Protein AF-A0A2D7VTG0-F1 (afdb_monomer_lite)

Secondary structure (DSSP, 8-state):
-HHHHHHTT-TT-------S----HHHHHHHHHHHTT-PPPP-PPPP---------HHHHHTS-PPPSS--

Radius of gyration: 16.57 Å; chains: 1; bounding box: 42×15×43 Å

Structure (mmCIF, N/CA/C/O backbone):
data_AF-A0A2D7VTG0-F1
#
_entry.id   AF-A0A2D7VTG0-F1
#
loop_
_atom_site.group_PDB
_atom_site.id
_atom_site.type_symbol
_atom_site.label_atom_id
_atom_site.label_alt_id
_atom_site.label_comp_id
_atom_site.label_asym_id
_atom_site.label_entity_id
_atom_site.label_seq_id
_atom_site.pdbx_PDB_ins_code
_atom_site.Cartn_x
_atom_site.Cartn_y
_atom_site.Cartn_z
_atom_site.occupancy
_atom_site.B_iso_or_equiv
_atom_site.auth_seq_id
_atom_site.auth_comp_id
_atom_site.auth_asym_id
_atom_site.auth_atom_id
_atom_site.pdbx_PDB_model_num
ATOM 1 N N . ILE A 1 1 ? -8.996 1.328 3.299 1.00 94.88 1 ILE A N 1
ATOM 2 C CA . ILE A 1 1 ? -8.055 1.634 4.416 1.00 94.88 1 ILE A CA 1
ATOM 3 C C . ILE A 1 1 ? -8.477 2.893 5.168 1.00 94.88 1 ILE A C 1
ATOM 5 O O . ILE A 1 1 ? -9.017 2.724 6.249 1.00 94.88 1 ILE A O 1
ATOM 9 N N . LEU A 1 2 ? -8.279 4.121 4.652 1.00 96.88 2 LEU A N 1
ATOM 10 C CA . LEU A 1 2 ? -8.622 5.352 5.401 1.00 96.88 2 LEU A CA 1
ATOM 11 C C . LEU A 1 2 ? -10.091 5.373 5.859 1.00 96.88 2 LEU A C 1
ATOM 13 O O . LEU A 1 2 ? -10.373 5.572 7.037 1.00 96.88 2 LEU A O 1
ATOM 17 N N . THR A 1 3 ? -11.013 5.058 4.949 1.00 97.56 3 THR A N 1
ATOM 18 C CA . THR A 1 3 ? -12.450 4.933 5.227 1.00 97.56 3 THR A CA 1
ATOM 19 C C . THR A 1 3 ? -12.758 3.919 6.334 1.00 97.56 3 THR A C 1
ATOM 21 O O . THR A 1 3 ? -13.685 4.110 7.112 1.00 97.56 3 THR A O 1
ATOM 24 N N . GLU A 1 4 ? -11.973 2.852 6.454 1.00 97.94 4 GLU A N 1
ATOM 25 C CA . GLU A 1 4 ? -12.193 1.787 7.434 1.00 97.94 4 GLU A CA 1
ATOM 26 C C . GLU A 1 4 ? -11.585 2.130 8.800 1.00 97.94 4 GLU A C 1
ATOM 28 O O . GLU A 1 4 ? -12.165 1.743 9.810 1.00 97.94 4 GLU A O 1
ATOM 33 N N . ILE A 1 5 ? -10.515 2.939 8.849 1.00 98.25 5 ILE A N 1
ATOM 34 C CA . ILE A 1 5 ? -10.054 3.578 10.097 1.00 98.25 5 ILE A CA 1
ATOM 35 C C . ILE A 1 5 ? -11.173 4.463 10.660 1.00 98.25 5 ILE A C 1
ATOM 37 O O . ILE A 1 5 ? -11.485 4.367 11.843 1.00 98.25 5 ILE A O 1
ATOM 41 N N . LEU A 1 6 ? -11.809 5.279 9.808 1.00 98.38 6 LEU A N 1
ATOM 42 C CA . LEU A 1 6 ? -12.920 6.150 10.205 1.00 98.38 6 LEU A CA 1
ATOM 43 C C . LEU A 1 6 ? -14.144 5.343 10.668 1.00 98.38 6 LEU A C 1
ATOM 45 O O . LEU A 1 6 ? -14.648 5.584 11.762 1.00 98.38 6 LEU A O 1
ATOM 49 N N . LYS A 1 7 ? -14.592 4.352 9.880 1.00 98.25 7 LYS A N 1
ATOM 50 C CA . LYS A 1 7 ? -15.750 3.495 10.211 1.00 98.25 7 LYS A CA 1
ATOM 51 C C . LYS A 1 7 ? -15.577 2.717 11.517 1.00 98.25 7 LYS A C 1
ATOM 53 O O . LYS A 1 7 ? -16.553 2.519 12.228 1.00 98.25 7 LYS A O 1
ATOM 58 N N . GLN A 1 8 ? -14.366 2.238 11.804 1.00 98.12 8 GLN A N 1
ATOM 59 C CA . GLN A 1 8 ? -14.067 1.443 13.003 1.00 98.12 8 GLN A CA 1
ATOM 60 C C . GLN A 1 8 ? -13.567 2.295 14.181 1.00 98.12 8 GLN A C 1
ATOM 62 O O . GLN A 1 8 ? -13.248 1.741 15.228 1.00 98.12 8 GLN A O 1
ATOM 67 N N . GLN A 1 9 ? -13.452 3.619 14.008 1.00 98.06 9 GLN A N 1
ATOM 68 C CA . GLN A 1 9 ? -12.826 4.547 14.960 1.00 98.06 9 GLN A CA 1
ATOM 69 C C . GLN A 1 9 ? -11.438 4.079 15.451 1.00 98.06 9 GLN A C 1
ATOM 71 O O . GLN A 1 9 ? -11.064 4.294 16.603 1.00 98.06 9 GLN A O 1
ATOM 76 N N . ALA A 1 10 ? -10.660 3.441 14.569 1.00 97.81 10 ALA A N 1
ATOM 77 C CA . ALA A 1 10 ? -9.405 2.752 14.889 1.00 97.81 10 ALA A CA 1
ATOM 78 C C . ALA A 1 10 ? -8.206 3.715 15.054 1.00 97.81 10 ALA A C 1
ATOM 80 O O . ALA A 1 10 ? -7.132 3.513 14.481 1.00 97.81 10 ALA A O 1
ATOM 81 N N . PHE A 1 11 ? -8.403 4.798 15.802 1.00 97.25 11 PHE A N 1
ATOM 82 C CA . PHE A 1 11 ? -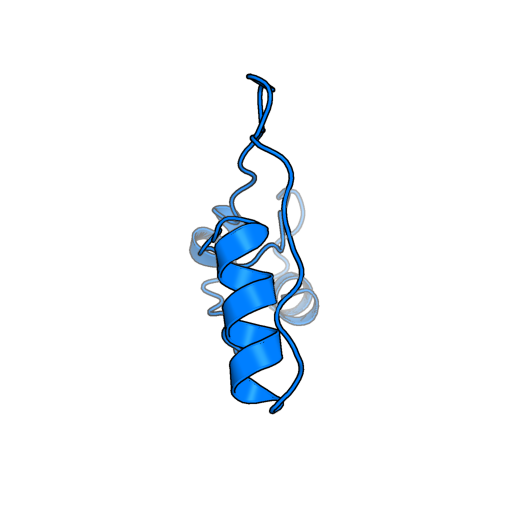7.401 5.825 16.081 1.00 97.25 11 PHE A CA 1
ATOM 83 C C . PHE A 1 11 ? -6.343 5.336 17.088 1.00 97.25 11 PHE A C 1
ATOM 85 O O . PHE A 1 11 ? -6.484 4.285 17.705 1.00 97.25 11 PHE A O 1
ATOM 92 N N . GLY A 1 12 ? -5.237 6.075 17.230 1.00 97.19 12 GLY A N 1
ATOM 93 C CA . GLY A 1 12 ? -4.124 5.707 18.123 1.00 97.19 12 GLY A CA 1
ATOM 94 C C . GLY A 1 12 ? -3.202 4.592 17.599 1.00 97.19 12 GLY A C 1
ATOM 95 O O . GLY A 1 12 ? -2.123 4.383 18.147 1.00 97.19 12 GLY A O 1
ATOM 96 N N . HIS A 1 13 ? -3.570 3.913 16.510 1.00 97.00 13 HIS A N 1
ATOM 97 C CA . HIS A 1 13 ? -2.723 2.929 15.834 1.00 97.00 13 HIS A CA 1
ATOM 98 C C . HIS A 1 13 ? -1.900 3.550 14.695 1.00 97.00 13 HIS A C 1
ATOM 100 O O . HIS A 1 13 ? -2.388 4.378 13.927 1.00 97.00 13 HIS A O 1
ATOM 106 N N . ILE A 1 14 ? -0.663 3.072 14.520 1.00 97.19 14 ILE A N 1
ATOM 107 C CA . ILE A 1 14 ? 0.155 3.363 13.333 1.00 97.19 14 ILE A CA 1
ATOM 108 C C . ILE A 1 14 ? -0.200 2.361 12.227 1.00 97.19 14 ILE A C 1
ATOM 110 O O . ILE A 1 14 ? -0.147 1.146 12.441 1.00 97.19 14 ILE A O 1
ATOM 114 N N . PHE A 1 15 ? -0.521 2.858 11.030 1.00 97.00 15 PHE A N 1
ATOM 115 C CA . PHE A 1 15 ? -0.834 2.040 9.857 1.00 97.00 15 PHE A CA 1
ATOM 116 C C . PHE A 1 15 ? 0.155 2.289 8.720 1.00 97.00 15 PHE A C 1
ATOM 118 O O . PHE A 1 15 ? 0.048 3.271 7.990 1.00 97.00 15 PHE A O 1
ATOM 125 N N . ASN A 1 16 ? 1.062 1.339 8.493 1.00 96.25 16 ASN A N 1
ATOM 126 C CA . ASN A 1 16 ? 1.721 1.226 7.194 1.00 96.25 16 ASN A CA 1
ATOM 127 C C . ASN A 1 16 ? 0.686 0.697 6.190 1.00 96.25 16 ASN A C 1
ATOM 129 O O . ASN A 1 16 ? 0.084 -0.347 6.446 1.00 96.25 16 ASN A O 1
ATOM 133 N N . ALA A 1 17 ? 0.493 1.364 5.053 1.00 94.62 17 ALA A N 1
ATOM 134 C CA . ALA A 1 17 ? -0.507 1.009 4.035 1.00 94.62 17 ALA A CA 1
ATOM 135 C C . ALA A 1 17 ? 0.122 0.439 2.741 1.00 94.62 17 ALA A C 1
ATOM 137 O O . ALA A 1 17 ? -0.330 0.735 1.639 1.00 94.62 17 ALA A O 1
ATOM 138 N N . VAL A 1 18 ? 1.185 -0.360 2.874 1.00 94.25 18 VAL A N 1
ATOM 139 C CA . VAL A 1 18 ? 1.926 -0.983 1.767 1.00 94.25 18 VAL A CA 1
ATOM 140 C C . VAL A 1 18 ? 1.363 -2.369 1.425 1.00 94.25 18 VAL A C 1
ATOM 142 O O . VAL A 1 18 ? 0.911 -3.108 2.297 1.00 94.25 18 VAL A O 1
ATOM 145 N N . TYR A 1 19 ? 1.382 -2.750 0.148 1.00 94.06 19 TYR A N 1
ATOM 146 C CA . TYR A 1 19 ? 0.947 -4.087 -0.262 1.00 94.06 19 TYR A CA 1
ATOM 147 C C . TYR A 1 19 ? 1.845 -5.180 0.376 1.00 94.06 19 TYR A C 1
ATOM 149 O O . TYR A 1 19 ? 3.055 -4.978 0.467 1.00 94.06 19 TYR A O 1
ATOM 157 N N . PRO A 1 20 ? 1.302 -6.327 0.839 1.00 89.56 20 PRO A N 1
ATOM 158 C CA . PRO A 1 20 ? 2.053 -7.293 1.657 1.00 89.56 20 PRO A CA 1
ATOM 159 C C . PRO A 1 20 ? 3.071 -8.165 0.897 1.00 89.56 20 PRO A C 1
ATOM 161 O O . PRO A 1 20 ? 3.929 -8.784 1.532 1.00 89.56 20 PRO A O 1
ATOM 164 N N . LYS A 1 21 ? 2.987 -8.256 -0.439 1.00 89.94 21 LYS A N 1
ATOM 165 C CA . LYS A 1 21 ? 4.039 -8.873 -1.271 1.00 89.94 21 LYS A CA 1
ATOM 166 C C . LYS A 1 21 ? 5.043 -7.786 -1.678 1.00 89.94 21 LYS A C 1
ATOM 168 O O . LYS A 1 21 ? 4.646 -6.681 -2.028 1.00 89.94 21 LYS A O 1
ATOM 173 N N . HIS A 1 22 ? 6.332 -8.119 -1.661 1.00 90.69 22 HIS A N 1
ATOM 174 C CA . HIS A 1 22 ? 7.425 -7.191 -1.970 1.00 90.69 22 HIS A CA 1
ATOM 175 C C . HIS A 1 22 ? 8.380 -7.854 -2.979 1.00 90.69 22 HIS A C 1
ATOM 177 O O . HIS A 1 22 ? 9.354 -8.475 -2.550 1.00 90.69 22 HIS A O 1
ATOM 183 N N . PRO A 1 23 ? 8.069 -7.821 -4.289 1.00 91.94 23 PRO A N 1
ATOM 184 C CA . PRO A 1 23 ? 8.974 -8.296 -5.332 1.00 91.94 23 PRO A CA 1
ATOM 185 C C . PRO A 1 23 ? 10.222 -7.411 -5.401 1.00 91.94 23 PRO A C 1
ATOM 187 O O . PRO A 1 23 ? 10.194 -6.252 -4.973 1.00 91.94 23 PRO A O 1
ATOM 190 N N . LEU A 1 24 ? 11.305 -7.934 -5.977 1.00 90.25 24 LEU A N 1
ATOM 191 C CA . LEU A 1 24 ? 12.457 -7.101 -6.303 1.00 90.25 24 LEU A CA 1
ATOM 192 C C . LEU A 1 24 ? 12.077 -6.103 -7.402 1.00 90.25 24 LEU A C 1
ATOM 194 O O . LEU A 1 24 ? 11.195 -6.357 -8.228 1.00 90.25 24 LEU A O 1
ATOM 198 N N . LYS A 1 25 ? 12.778 -4.964 -7.436 1.00 89.94 25 LYS A N 1
ATOM 199 C CA . LYS A 1 25 ? 12.587 -3.936 -8.470 1.00 89.94 25 LYS A CA 1
ATOM 200 C C . LYS A 1 25 ? 12.721 -4.545 -9.872 1.00 89.94 25 LYS A C 1
ATOM 202 O O . LYS A 1 25 ? 11.883 -4.274 -10.727 1.00 89.94 25 LYS A O 1
ATOM 207 N N . LYS A 1 26 ? 13.738 -5.392 -10.068 1.00 92.62 26 LYS A N 1
ATOM 208 C CA . LYS A 1 26 ? 13.978 -6.140 -11.306 1.00 92.62 26 LYS A CA 1
ATOM 209 C C . LYS A 1 26 ? 12.731 -6.913 -11.742 1.00 92.62 26 LYS A C 1
ATOM 211 O O . LYS A 1 26 ? 12.137 -6.578 -12.760 1.00 92.62 26 LYS A O 1
ATOM 216 N N . ASP A 1 27 ? 12.287 -7.854 -10.915 1.00 93.12 27 ASP A N 1
ATOM 217 C CA . ASP A 1 27 ? 11.165 -8.748 -11.218 1.00 93.12 27 ASP A CA 1
ATOM 218 C C . ASP A 1 27 ? 9.871 -7.979 -11.531 1.00 93.12 27 ASP A C 1
ATOM 220 O O . ASP A 1 27 ? 9.164 -8.304 -12.484 1.00 93.12 27 ASP A O 1
ATOM 224 N N . TYR A 1 28 ? 9.568 -6.933 -10.750 1.00 94.88 28 TYR A N 1
ATOM 225 C CA . TYR A 1 28 ? 8.361 -6.127 -10.938 1.00 94.88 28 TYR A CA 1
ATOM 226 C C . TYR A 1 28 ? 8.357 -5.391 -12.283 1.00 94.88 28 TYR A C 1
ATOM 228 O O . TYR A 1 28 ? 7.399 -5.507 -13.047 1.00 94.88 28 TYR A O 1
ATOM 236 N N . TYR A 1 29 ? 9.414 -4.631 -12.585 1.00 95.50 29 TYR A N 1
ATOM 237 C CA . TYR A 1 29 ? 9.450 -3.816 -13.800 1.00 95.50 29 TYR A CA 1
ATOM 238 C C . TYR A 1 29 ? 9.632 -4.660 -15.067 1.00 95.50 29 TYR A C 1
ATOM 240 O O . TYR A 1 29 ? 9.027 -4.321 -16.082 1.00 95.50 29 TYR A O 1
ATOM 248 N N . THR A 1 30 ? 10.368 -5.776 -15.009 1.00 95.75 30 THR A N 1
ATOM 249 C CA . THR A 1 30 ? 10.433 -6.752 -16.110 1.00 95.75 30 THR A CA 1
ATOM 250 C C . THR A 1 30 ? 9.038 -7.299 -16.422 1.00 95.75 30 THR A C 1
ATOM 252 O O . THR A 1 30 ? 8.552 -7.114 -17.535 1.00 95.75 30 THR A O 1
ATOM 255 N N . LYS A 1 31 ? 8.326 -7.838 -15.420 1.00 95.12 31 LYS A N 1
ATOM 256 C CA . LYS A 1 31 ? 6.970 -8.382 -15.604 1.00 95.12 31 LYS A CA 1
ATOM 257 C C . LYS A 1 31 ? 5.970 -7.336 -16.117 1.00 95.12 31 LYS A C 1
ATOM 259 O O . LYS A 1 31 ? 5.092 -7.657 -16.914 1.00 95.12 31 LYS A O 1
ATOM 264 N N . LYS A 1 32 ? 6.059 -6.079 -15.662 1.00 95.69 32 LYS A N 1
ATOM 265 C CA . LYS A 1 32 ? 5.179 -4.998 -16.148 1.00 95.69 32 LYS A CA 1
ATOM 266 C C . LYS A 1 32 ? 5.476 -4.600 -17.594 1.00 95.69 32 LYS A C 1
ATOM 268 O O . LYS A 1 32 ? 4.526 -4.335 -18.325 1.00 95.69 32 LYS A O 1
ATOM 273 N N . ALA A 1 33 ? 6.744 -4.581 -18.006 1.00 97.31 33 ALA A N 1
ATOM 274 C CA . ALA A 1 33 ? 7.120 -4.322 -19.394 1.00 97.31 33 ALA A CA 1
ATOM 275 C C . ALA A 1 33 ? 6.581 -5.423 -20.323 1.00 97.31 33 ALA A C 1
ATOM 277 O O . ALA A 1 33 ? 5.866 -5.114 -21.273 1.00 97.31 33 ALA A O 1
ATOM 278 N N . GLU A 1 34 ? 6.795 -6.696 -19.971 1.00 96.25 34 GLU A N 1
ATOM 279 C CA . GLU A 1 34 ? 6.273 -7.863 -20.701 1.00 96.25 34 GLU A CA 1
ATOM 280 C C . GLU A 1 34 ? 4.744 -7.815 -20.866 1.00 96.25 34 GLU A C 1
ATOM 282 O O . GLU A 1 34 ? 4.230 -7.930 -21.978 1.00 96.25 34 GLU A O 1
ATOM 287 N N . LEU A 1 35 ? 4.005 -7.572 -19.774 1.00 95.88 35 LEU A N 1
ATOM 288 C CA . LEU A 1 35 ? 2.538 -7.452 -19.794 1.00 95.88 35 LEU A CA 1
ATOM 289 C C . LEU A 1 35 ? 2.030 -6.290 -20.663 1.00 95.88 35 LEU A C 1
ATOM 291 O O . LEU A 1 35 ? 0.894 -6.334 -21.134 1.00 95.88 35 LEU A O 1
ATOM 295 N N . GLN A 1 36 ? 2.846 -5.254 -20.859 1.00 96.69 36 GLN A N 1
ATOM 296 C CA . GLN A 1 36 ? 2.536 -4.089 -21.689 1.00 96.69 36 GLN A CA 1
ATOM 297 C C . GLN A 1 36 ? 3.145 -4.165 -23.099 1.00 96.69 36 GLN A C 1
ATOM 299 O O . GLN A 1 36 ? 2.997 -3.207 -23.853 1.00 96.69 36 GLN A O 1
ATOM 304 N N . GLN A 1 37 ? 3.798 -5.276 -23.464 1.00 97.44 37 GLN A N 1
ATOM 305 C CA . GLN A 1 37 ? 4.503 -5.454 -24.744 1.00 97.44 37 GLN A CA 1
ATOM 306 C C . GLN A 1 37 ? 5.585 -4.380 -24.984 1.00 97.44 37 GLN A C 1
ATOM 308 O O . GLN A 1 37 ? 5.768 -3.887 -26.095 1.00 97.44 37 GLN A O 1
ATOM 313 N N . LEU A 1 38 ? 6.293 -4.006 -23.915 1.00 97.69 38 LEU A N 1
ATOM 314 C CA . LEU A 1 38 ? 7.415 -3.069 -23.925 1.00 97.69 38 LEU A CA 1
ATOM 315 C C . LEU A 1 38 ? 8.737 -3.810 -23.696 1.00 97.69 38 LEU A C 1
ATOM 317 O O . LEU A 1 38 ? 8.779 -4.800 -22.967 1.00 97.69 38 LEU A O 1
ATOM 321 N N . GLU A 1 39 ? 9.824 -3.274 -24.253 1.00 96.81 39 GLU A N 1
ATOM 322 C CA . GLU A 1 39 ? 11.191 -3.738 -23.985 1.00 96.81 39 GLU A CA 1
ATOM 323 C C . GLU A 1 39 ? 11.511 -3.680 -22.474 1.00 96.81 39 GLU A C 1
ATOM 325 O O . GLU A 1 39 ? 11.406 -2.604 -21.867 1.00 96.81 39 GLU A O 1
ATOM 330 N N . PRO A 1 40 ? 11.898 -4.801 -21.831 1.00 96.56 40 PRO A N 1
ATOM 331 C CA . PRO A 1 40 ? 12.235 -4.808 -20.413 1.00 96.56 40 PRO A CA 1
ATOM 332 C C . PRO A 1 40 ? 13.485 -3.972 -20.084 1.00 96.56 40 PRO A C 1
ATOM 334 O O . PRO A 1 40 ? 14.477 -4.015 -20.814 1.00 96.56 40 PRO A O 1
ATOM 337 N N . PRO A 1 41 ? 13.500 -3.244 -18.952 1.00 95.31 41 PRO A N 1
ATOM 338 C CA . PRO A 1 41 ? 14.657 -2.448 -18.556 1.00 95.31 41 PRO A CA 1
ATOM 339 C C . PRO A 1 41 ? 15.844 -3.316 -18.115 1.00 95.31 41 PRO A C 1
ATOM 341 O O . PRO A 1 41 ? 15.683 -4.378 -17.510 1.00 95.31 41 PRO A O 1
ATOM 344 N N . THR A 1 42 ? 17.058 -2.817 -18.3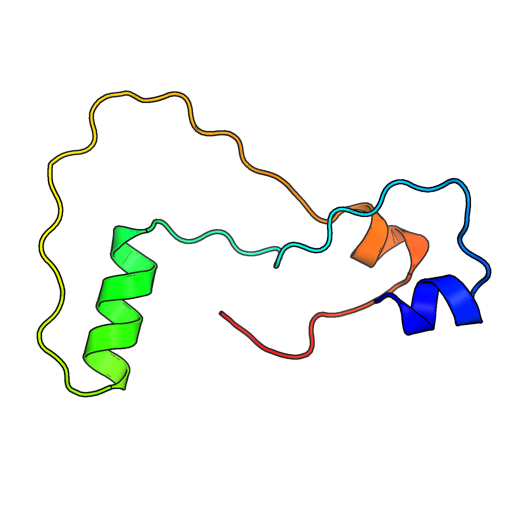52 1.00 94.19 42 THR A N 1
ATOM 345 C CA . THR A 1 42 ? 18.297 -3.401 -17.827 1.00 94.19 42 THR A CA 1
ATOM 346 C C . THR A 1 42 ? 18.561 -2.944 -16.389 1.00 94.19 42 THR A C 1
ATOM 348 O O . THR A 1 42 ? 18.199 -1.838 -15.983 1.00 94.19 42 THR A O 1
ATOM 351 N N . PHE A 1 43 ? 19.210 -3.803 -15.601 1.00 89.38 43 PHE A N 1
ATOM 352 C CA . PHE A 1 43 ? 19.554 -3.537 -14.203 1.00 89.38 43 PHE A CA 1
ATOM 353 C C . PHE A 1 43 ? 21.052 -3.737 -13.987 1.00 89.38 43 PHE A C 1
ATOM 355 O O . PHE A 1 43 ? 21.621 -4.722 -14.459 1.00 89.38 43 PHE A O 1
ATOM 362 N N . SER A 1 44 ? 21.680 -2.818 -13.254 1.00 87.50 44 SER A N 1
ATOM 363 C CA . SER A 1 44 ? 23.019 -3.020 -12.699 1.00 87.50 44 SER A CA 1
ATOM 364 C C . SER A 1 44 ? 23.019 -4.197 -11.720 1.00 87.50 44 SER A C 1
ATOM 366 O O . SER A 1 44 ? 21.992 -4.489 -11.107 1.00 87.50 44 SER A O 1
ATOM 368 N N . ALA A 1 45 ? 24.172 -4.840 -11.528 1.00 79.81 45 ALA A N 1
ATOM 369 C CA . ALA A 1 45 ? 24.348 -5.739 -10.392 1.00 79.81 45 ALA A CA 1
ATOM 370 C C . ALA A 1 45 ? 24.137 -4.950 -9.088 1.00 79.81 45 ALA A C 1
ATOM 372 O O . ALA A 1 45 ? 24.701 -3.864 -8.933 1.00 79.81 45 ALA A O 1
A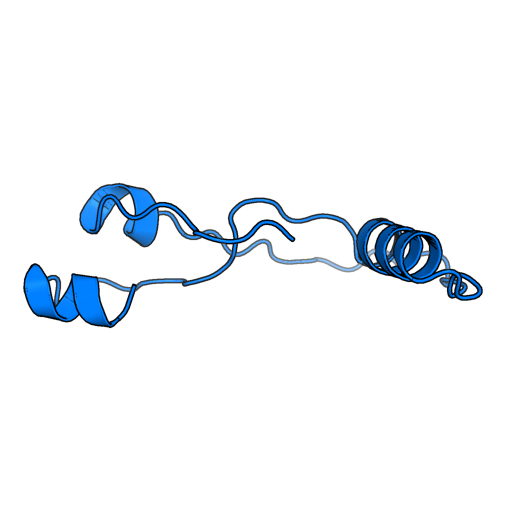TOM 373 N N . ASP A 1 46 ? 23.311 -5.473 -8.181 1.00 72.06 46 ASP A N 1
ATOM 374 C CA . ASP A 1 46 ? 23.077 -4.839 -6.885 1.00 72.06 46 ASP A CA 1
ATOM 375 C C . ASP A 1 46 ? 24.380 -4.849 -6.074 1.00 72.06 46 ASP A C 1
ATOM 377 O O . ASP A 1 46 ? 24.954 -5.906 -5.803 1.00 72.06 46 ASP A O 1
ATOM 381 N N . SER A 1 47 ? 24.845 -3.669 -5.666 1.00 67.19 47 SER A N 1
ATOM 382 C CA . SER A 1 47 ? 25.82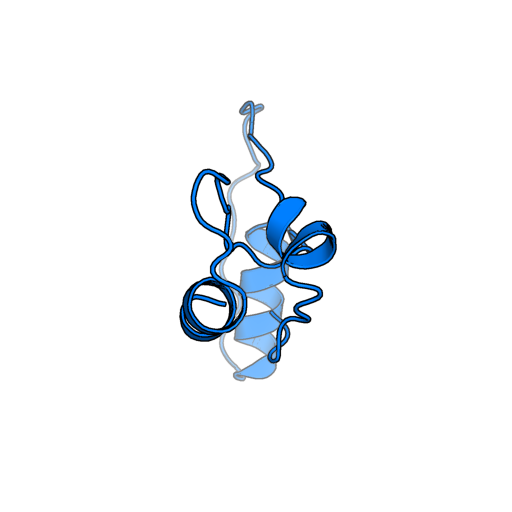0 -3.565 -4.582 1.00 67.19 47 SER A CA 1
ATOM 383 C C . SER A 1 47 ? 25.134 -3.924 -3.264 1.00 67.19 47 SER A C 1
ATOM 385 O O . SER A 1 47 ? 23.951 -3.620 -3.078 1.00 67.19 47 SER A O 1
ATOM 387 N N . GLU A 1 48 ? 25.862 -4.563 -2.340 1.00 63.81 48 GLU A N 1
ATOM 388 C CA . GLU A 1 48 ? 25.326 -4.966 -1.033 1.00 63.81 48 GLU A CA 1
ATOM 389 C C . GLU A 1 48 ? 24.834 -3.751 -0.237 1.00 63.81 48 GLU A C 1
ATOM 391 O O . GLU A 1 48 ? 25.573 -3.064 0.467 1.00 63.81 48 GLU A O 1
ATOM 396 N N . THR A 1 49 ? 23.542 -3.477 -0.367 1.00 68.88 49 THR A N 1
ATOM 397 C CA . THR A 1 49 ? 22.865 -2.325 0.214 1.00 68.88 49 THR A CA 1
ATOM 398 C C . THR A 1 49 ? 21.810 -2.833 1.186 1.00 68.88 49 THR A C 1
ATOM 400 O O . THR A 1 49 ? 20.980 -3.688 0.865 1.00 68.88 49 THR A O 1
ATOM 403 N N . GLN A 1 50 ? 21.858 -2.338 2.426 1.00 77.62 50 GLN A N 1
ATOM 404 C CA . GLN A 1 50 ? 20.93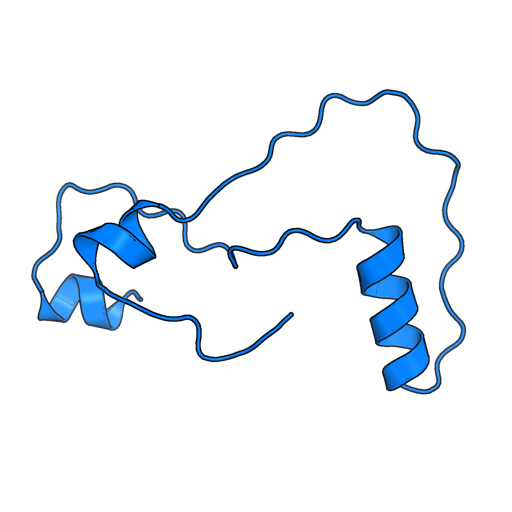7 -2.771 3.476 1.00 77.62 50 GLN A CA 1
ATOM 405 C C . GLN A 1 50 ? 19.538 -2.192 3.240 1.00 77.62 50 GLN A C 1
ATOM 407 O O . GLN A 1 50 ? 19.216 -1.071 3.640 1.00 77.62 50 GLN A O 1
ATOM 412 N N . HIS A 1 51 ? 18.689 -2.984 2.595 1.00 81.12 51 HIS A N 1
ATOM 413 C CA . HIS A 1 51 ? 17.298 -2.644 2.332 1.00 81.12 51 HIS A CA 1
ATOM 414 C C . HIS A 1 51 ? 16.403 -2.900 3.555 1.00 81.12 51 HIS A C 1
ATOM 416 O O . HIS A 1 51 ? 16.555 -3.889 4.271 1.00 81.12 51 HIS A O 1
ATOM 422 N N . LYS A 1 52 ? 15.406 -2.032 3.768 1.00 88.25 52 LYS A N 1
ATOM 423 C CA . LYS A 1 52 ? 14.370 -2.207 4.801 1.00 88.25 52 LYS A CA 1
ATOM 424 C C . LYS A 1 52 ? 13.065 -2.686 4.168 1.00 88.25 52 LYS A C 1
ATOM 426 O O . LYS A 1 52 ? 12.583 -2.084 3.213 1.00 88.25 52 LYS A O 1
ATOM 431 N N . LYS A 1 53 ? 12.449 -3.721 4.747 1.00 89.81 53 LYS A N 1
ATOM 432 C CA . LYS A 1 53 ? 11.114 -4.209 4.366 1.00 89.81 53 LYS A CA 1
ATOM 433 C C . LYS A 1 53 ? 10.061 -3.666 5.335 1.00 89.81 53 LYS A C 1
ATOM 435 O O . LYS A 1 53 ? 10.054 -4.031 6.507 1.00 89.81 53 LYS A O 1
ATOM 440 N N . VAL A 1 54 ? 9.166 -2.811 4.846 1.00 92.44 54 VAL A N 1
ATOM 441 C CA . VAL A 1 54 ? 8.026 -2.280 5.617 1.00 92.44 54 VAL A CA 1
ATOM 442 C C . VAL A 1 54 ? 6.821 -3.202 5.434 1.00 92.44 54 VAL A C 1
ATOM 444 O O . VAL A 1 54 ? 6.561 -3.626 4.316 1.00 92.44 54 VAL A O 1
ATOM 447 N N . THR A 1 55 ? 6.073 -3.506 6.497 1.00 92.06 55 THR A N 1
ATOM 448 C CA . THR A 1 55 ? 4.906 -4.408 6.446 1.00 92.06 55 THR A CA 1
ATOM 449 C C . THR A 1 55 ? 3.645 -3.776 7.040 1.00 92.06 55 THR A C 1
ATOM 451 O O . THR A 1 55 ? 3.705 -2.925 7.932 1.00 92.06 55 THR A O 1
ATOM 454 N N . SER A 1 56 ? 2.480 -4.216 6.553 1.00 95.25 56 SER A N 1
ATOM 455 C CA . SER A 1 56 ? 1.152 -3.664 6.873 1.00 95.25 56 SER A CA 1
ATOM 456 C C . SER A 1 56 ? 0.382 -4.435 7.944 1.00 95.25 56 SER A C 1
ATOM 458 O O . SER A 1 56 ? -0.829 -4.637 7.850 1.00 95.25 56 SER A O 1
ATOM 460 N N . THR A 1 57 ? 1.085 -4.845 8.999 1.00 94.44 57 THR A N 1
ATOM 461 C CA . THR A 1 57 ? 0.569 -5.689 10.089 1.00 94.44 57 THR A CA 1
ATOM 462 C C . THR A 1 57 ? -0.776 -5.216 10.656 1.00 94.44 57 THR A C 1
ATOM 464 O O . THR A 1 57 ? -1.696 -6.021 10.796 1.00 94.44 57 THR A O 1
ATOM 467 N N . ASN A 1 58 ? -0.935 -3.916 10.929 1.00 96.81 58 ASN A N 1
ATOM 468 C CA . ASN A 1 58 ? -2.163 -3.384 11.534 1.00 96.81 58 ASN A CA 1
ATOM 469 C C . ASN A 1 58 ? -3.335 -3.261 10.542 1.00 96.81 58 ASN A C 1
ATOM 471 O O . ASN A 1 58 ? -4.486 -3.332 10.965 1.00 96.81 58 ASN A O 1
ATOM 475 N N . VAL A 1 59 ? -3.081 -3.158 9.231 1.00 97.00 59 VAL A N 1
ATOM 476 C CA . VAL A 1 59 ? -4.148 -3.132 8.208 1.00 97.00 59 VAL A CA 1
ATOM 477 C C . VAL A 1 59 ? -4.892 -4.470 8.179 1.00 97.00 59 VAL A C 1
ATOM 479 O O . VAL A 1 59 ? -6.120 -4.494 8.157 1.00 97.00 59 VAL A O 1
ATOM 482 N N . ALA A 1 60 ? -4.158 -5.582 8.267 1.00 94.31 60 ALA A N 1
ATOM 483 C CA . ALA A 1 60 ? -4.758 -6.908 8.367 1.00 94.31 60 ALA A CA 1
ATOM 484 C C . ALA A 1 60 ? -5.317 -7.194 9.774 1.00 94.31 60 ALA A C 1
ATOM 486 O O . ALA A 1 60 ? -6.440 -7.672 9.896 1.00 94.31 60 ALA A O 1
ATOM 487 N N . LYS A 1 61 ? -4.559 -6.904 10.844 1.00 96.19 61 LYS A N 1
ATOM 488 C CA . LYS A 1 61 ? -4.935 -7.307 12.215 1.00 96.19 61 LYS A CA 1
ATOM 489 C C . LYS A 1 61 ? -6.022 -6.445 12.859 1.00 96.19 61 LYS A C 1
ATOM 491 O O . LYS A 1 61 ? -6.898 -6.997 13.515 1.00 96.19 61 LYS A O 1
ATOM 496 N N . VAL A 1 62 ? -5.952 -5.121 12.705 1.00 97.44 62 VAL A N 1
ATOM 497 C CA . VAL A 1 62 ? -6.899 -4.181 13.333 1.00 97.44 62 VAL A CA 1
ATOM 498 C C . VAL A 1 62 ? -8.079 -3.946 12.397 1.00 97.44 62 VAL A C 1
ATOM 500 O O . VAL A 1 62 ? -9.206 -4.270 12.749 1.00 97.44 62 VAL A O 1
ATOM 503 N N . LEU A 1 63 ? -7.814 -3.474 11.171 1.00 97.44 63 LEU A N 1
ATOM 504 C CA . LEU A 1 63 ? -8.881 -3.085 10.237 1.00 97.44 63 LEU A CA 1
ATOM 505 C C . LEU A 1 63 ? -9.581 -4.269 9.558 1.00 97.44 63 LEU A C 1
ATOM 507 O O . LEU A 1 63 ? -10.625 -4.070 8.936 1.00 97.44 63 LEU A O 1
ATOM 511 N N . LYS A 1 64 ? -9.002 -5.479 9.635 1.00 96.44 64 LYS A N 1
ATOM 512 C CA . LYS A 1 64 ? -9.442 -6.686 8.905 1.00 96.44 64 LYS A CA 1
ATOM 513 C C . LYS A 1 64 ? -9.568 -6.449 7.391 1.00 96.44 64 LYS A C 1
ATOM 515 O O . LYS A 1 64 ? -10.408 -7.044 6.722 1.00 96.44 64 LYS A O 1
ATOM 520 N N . TYR A 1 65 ? -8.737 -5.554 6.853 1.00 95.88 65 TYR A N 1
ATOM 521 C CA . TYR A 1 65 ? -8.828 -5.077 5.476 1.00 95.88 65 TYR A CA 1
ATOM 522 C C . TYR A 1 65 ? -7.931 -5.888 4.533 1.00 95.88 65 TYR A C 1
ATOM 524 O O . TYR A 1 65 ? -6.725 -6.010 4.762 1.00 95.88 65 TYR A O 1
ATOM 532 N N . ALA A 1 66 ? -8.509 -6.378 3.435 1.00 93.88 66 ALA A N 1
ATOM 533 C CA . ALA A 1 66 ? -7.783 -6.984 2.321 1.00 93.88 66 ALA A CA 1
ATOM 534 C C . ALA A 1 66 ? -7.556 -5.960 1.195 1.00 93.88 66 ALA A C 1
ATOM 536 O O . ALA A 1 66 ? -8.442 -5.170 0.868 1.00 93.88 66 ALA A O 1
ATOM 537 N N . PHE A 1 67 ? -6.368 -5.977 0.584 1.00 93.62 67 PHE A N 1
ATOM 538 C CA . PHE A 1 67 ? -6.063 -5.132 -0.574 1.00 93.62 67 PHE A CA 1
ATOM 539 C C . PHE A 1 67 ? -6.874 -5.588 -1.796 1.00 93.62 67 PHE A C 1
ATOM 541 O O . PHE A 1 67 ? -6.952 -6.779 -2.079 1.00 93.62 67 PHE A O 1
ATOM 548 N N . GLN A 1 68 ? -7.469 -4.630 -2.511 1.00 92.19 68 GLN A N 1
ATOM 549 C CA . GLN A 1 68 ? -8.413 -4.880 -3.612 1.00 92.19 68 GLN A CA 1
ATOM 550 C C . GLN A 1 68 ? -7.741 -5.071 -4.981 1.00 92.19 68 GLN A C 1
ATOM 552 O O . GLN A 1 68 ? -8.396 -5.469 -5.939 1.00 92.19 68 GLN A O 1
ATOM 557 N N . THR A 1 69 ? -6.447 -4.774 -5.089 1.00 90.56 69 THR A N 1
ATOM 558 C CA . THR A 1 69 ? -5.680 -4.842 -6.338 1.00 90.56 69 THR A CA 1
ATOM 559 C C . THR A 1 69 ? -4.348 -5.518 -6.047 1.00 90.56 69 THR A C 1
ATOM 561 O O . THR A 1 69 ? -3.731 -5.239 -5.017 1.00 90.56 69 THR A O 1
ATOM 564 N N . GLU A 1 70 ? -3.923 -6.425 -6.925 1.00 88.00 70 GLU A N 1
ATOM 565 C CA . GLU A 1 70 ? -2.579 -7.002 -6.879 1.00 88.00 70 GLU A CA 1
ATOM 566 C C . GLU A 1 70 ? -1.537 -6.055 -7.492 1.00 88.00 70 GLU A C 1
ATOM 568 O O . GLU A 1 70 ? -1.876 -5.120 -8.219 1.00 88.00 70 GLU A O 1
ATOM 573 N N . ILE A 1 71 ? -0.263 -6.313 -7.186 1.00 81.56 71 ILE A N 1
ATOM 574 C CA . ILE A 1 71 ? 0.890 -5.606 -7.762 1.00 81.56 71 ILE A CA 1
ATOM 575 C C . ILE A 1 71 ? 1.417 -6.317 -9.008 1.00 81.56 71 ILE A C 1
ATOM 577 O O . ILE A 1 71 ? 1.610 -7.552 -8.981 1.00 81.56 71 ILE A O 1
#

Foldseek 3Di:
DVVLCVVLVVPPDDFDPDDADDDDPQVVQQVVCVVVVHDGDDDDDDDPDDDDDDHGVCCCVPSVDDDPDDD

Sequence (71 aa):
ILTEILKQQAFGHIFNAVYPKHPLKKDYYTKK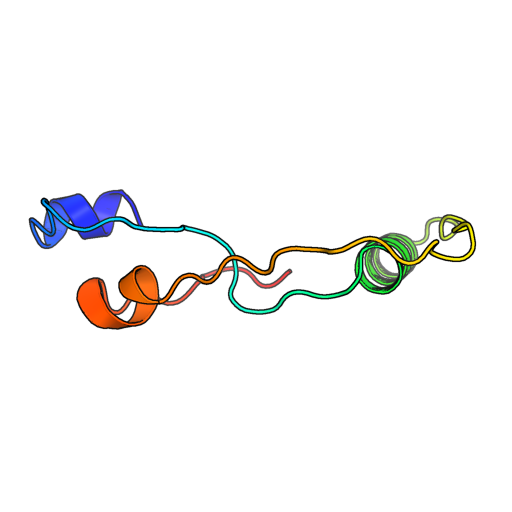AELQQLEPPTFSADSETQHKKVTSTNVAKVLKYAFQTEI

pLDDT: mean 92.41, std 7.45, range [63.81, 98.38]